Protein AF-A0A170WTJ3-F1 (afdb_monomer_lite)

Sequence (108 aa):
MDICYKGNLGLVELVSQYEYDLYIRPDTCNPRLRLWFNFTVDNTKPDQRVVFNIVNFGKKRNCFLEGMTPLVKSTSRPNWQRMPDENVFYHSSPYHAKQLYPERGVQL

Radius of gyration: 14.82 Å; chains: 1; bounding box: 31×28×43 Å

Structure (mmCIF, N/CA/C/O backbone):
data_AF-A0A170WTJ3-F1
#
_entry.id   AF-A0A170WTJ3-F1
#
loop_
_atom_site.group_PDB
_atom_site.id
_atom_site.type_symbol
_atom_site.label_atom_id
_atom_site.label_alt_id
_atom_site.label_comp_id
_atom_site.label_asym_id
_atom_site.label_entity_id
_atom_site.label_seq_id
_atom_site.pdbx_PDB_ins_code
_atom_site.Cartn_x
_atom_site.Cartn_y
_atom_site.Cartn_z
_atom_site.occupancy
_atom_site.B_iso_or_equiv
_atom_site.auth_seq_id
_atom_site.auth_comp_id
_atom_site.auth_asym_id
_atom_site.auth_atom_id
_atom_site.pdbx_PDB_model_num
ATOM 1 N N . MET A 1 1 ? -15.814 2.923 3.654 1.00 72.31 1 MET A N 1
ATOM 2 C CA . MET A 1 1 ? -14.351 2.904 3.540 1.00 72.31 1 MET A CA 1
ATOM 3 C C . MET A 1 1 ? -14.044 3.413 2.172 1.00 72.31 1 MET A C 1
ATOM 5 O O . MET A 1 1 ? -14.415 2.754 1.208 1.00 72.31 1 MET A O 1
ATOM 9 N N . ASP A 1 2 ? -13.428 4.580 2.117 1.00 80.75 2 ASP A N 1
ATOM 10 C CA . ASP A 1 2 ? -13.191 5.259 0.861 1.00 80.75 2 ASP A CA 1
ATOM 11 C C . ASP A 1 2 ? -11.675 5.441 0.701 1.00 80.75 2 ASP A C 1
ATOM 13 O O . ASP A 1 2 ? -10.930 5.686 1.658 1.00 80.75 2 ASP A O 1
ATOM 17 N N . ILE A 1 3 ? -11.186 5.182 -0.512 1.00 76.88 3 ILE A N 1
ATOM 18 C CA . ILE A 1 3 ? -9.763 5.263 -0.845 1.00 76.88 3 ILE A CA 1
ATOM 19 C C . ILE A 1 3 ? -9.560 6.556 -1.620 1.00 76.88 3 ILE A C 1
ATOM 21 O O . ILE A 1 3 ? -10.139 6.769 -2.6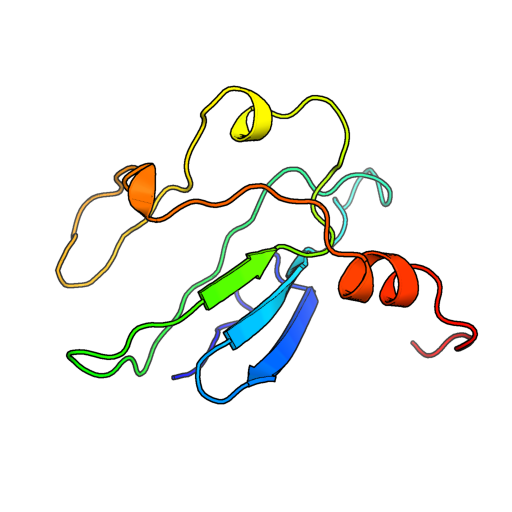84 1.00 76.88 3 ILE A O 1
ATOM 25 N N . CYS A 1 4 ? -8.727 7.438 -1.080 1.00 75.25 4 CYS A N 1
ATOM 26 C CA . CYS A 1 4 ? -8.473 8.728 -1.690 1.00 75.25 4 CYS A CA 1
ATOM 27 C C . CYS A 1 4 ? -7.393 8.601 -2.773 1.00 75.25 4 CYS A C 1
ATOM 29 O O . CYS A 1 4 ? -6.260 8.211 -2.489 1.00 75.25 4 CYS A O 1
ATOM 31 N N . TYR A 1 5 ? -7.700 9.033 -3.999 1.00 70.56 5 TYR A N 1
ATOM 32 C CA . TYR A 1 5 ? -6.738 9.105 -5.112 1.00 70.56 5 TYR A CA 1
ATOM 33 C C . TYR A 1 5 ? -5.674 10.212 -4.946 1.00 70.56 5 TYR A C 1
ATOM 35 O O . TYR A 1 5 ? -4.829 10.408 -5.821 1.00 70.56 5 TYR A O 1
ATOM 43 N N . LYS A 1 6 ? -5.692 10.963 -3.835 1.00 67.69 6 LYS A N 1
ATOM 44 C CA . LYS A 1 6 ? -4.668 11.966 -3.515 1.00 67.69 6 LYS A CA 1
ATOM 45 C C . LYS A 1 6 ? -3.378 11.244 -3.113 1.00 67.69 6 LYS A C 1
ATOM 47 O O . LYS A 1 6 ? -3.264 10.724 -2.009 1.00 67.69 6 LYS A O 1
ATOM 52 N N . GLY A 1 7 ? -2.434 11.188 -4.048 1.00 84.06 7 GLY A N 1
ATOM 53 C CA . GLY A 1 7 ? -1.192 10.427 -3.944 1.00 84.06 7 GLY A CA 1
ATOM 54 C C . GLY A 1 7 ? -0.754 9.958 -5.329 1.00 84.06 7 GLY A C 1
ATOM 55 O O . GLY A 1 7 ? -0.802 10.720 -6.301 1.00 84.06 7 GLY A O 1
ATOM 56 N N . ASN A 1 8 ? -0.347 8.697 -5.452 1.00 93.00 8 ASN A N 1
ATOM 57 C CA . ASN A 1 8 ? 0.076 8.123 -6.734 1.00 93.00 8 ASN A CA 1
ATOM 58 C C . ASN A 1 8 ? -0.705 6.879 -7.176 1.00 93.00 8 ASN A C 1
ATOM 60 O O . ASN A 1 8 ? -0.237 6.149 -8.049 1.00 93.00 8 ASN A O 1
ATOM 64 N N . LEU A 1 9 ? -1.910 6.671 -6.645 1.00 93.12 9 LEU A N 1
ATOM 65 C CA . LEU A 1 9 ? -2.843 5.691 -7.198 1.00 93.12 9 LEU A CA 1
ATOM 66 C C . LEU A 1 9 ? -3.367 6.151 -8.563 1.00 93.12 9 LEU A C 1
ATOM 68 O O . LEU A 1 9 ? -3.616 7.337 -8.776 1.00 93.12 9 LEU A O 1
ATOM 72 N N . GLY A 1 10 ? -3.488 5.208 -9.491 1.00 91.56 10 GLY A N 1
ATOM 73 C CA . GLY A 1 10 ? -4.064 5.398 -10.823 1.00 91.56 10 GLY A CA 1
ATOM 74 C C . GLY A 1 10 ? -5.430 4.735 -10.969 1.00 91.56 10 GLY A C 1
ATOM 75 O O . GLY A 1 10 ? -6.318 5.320 -11.574 1.00 91.56 10 GLY A O 1
ATOM 76 N N . LEU A 1 11 ? -5.607 3.550 -10.380 1.00 91.50 11 LEU A N 1
ATOM 77 C CA . LEU A 1 11 ? -6.871 2.814 -10.350 1.00 91.50 11 LEU A CA 1
ATOM 78 C C . LEU A 1 11 ? -6.984 2.039 -9.032 1.00 91.50 11 LEU A C 1
ATOM 80 O O . LEU A 1 11 ? -5.975 1.640 -8.446 1.00 91.50 11 LEU A O 1
ATOM 84 N N . VAL A 1 12 ? -8.220 1.858 -8.579 1.00 94.50 12 VAL A N 1
ATOM 85 C CA . VAL A 1 12 ? -8.588 1.064 -7.409 1.00 94.50 12 VAL A CA 1
ATOM 86 C C . VAL A 1 12 ? -9.777 0.200 -7.804 1.00 94.50 12 VAL A C 1
ATOM 88 O O . VAL A 1 12 ? -10.790 0.745 -8.239 1.00 94.50 12 VAL A O 1
ATOM 91 N N . GLU A 1 13 ? -9.661 -1.114 -7.648 1.00 94.31 13 GLU A N 1
ATOM 92 C CA . GLU A 1 13 ? -10.740 -2.066 -7.919 1.00 94.31 13 GLU A CA 1
ATOM 93 C C . GLU A 1 13 ? -11.113 -2.815 -6.638 1.00 94.31 13 GLU A C 1
ATOM 95 O O . GLU A 1 13 ? -10.244 -3.268 -5.896 1.00 94.31 13 GLU A O 1
ATOM 100 N N . LEU A 1 14 ? -12.413 -2.939 -6.364 1.00 94.44 14 LEU A N 1
ATOM 101 C CA . LEU A 1 14 ? -12.927 -3.773 -5.278 1.00 94.44 14 LEU A CA 1
ATOM 102 C C . LEU A 1 14 ? -13.044 -5.214 -5.788 1.00 94.44 14 LEU A C 1
ATOM 104 O O . LEU A 1 14 ? -13.888 -5.498 -6.636 1.00 94.44 14 LEU A O 1
ATOM 108 N N . VAL A 1 15 ? -12.212 -6.113 -5.268 1.00 93.75 15 VAL A N 1
ATOM 109 C CA . VAL A 1 15 ? -12.159 -7.527 -5.679 1.00 93.75 15 VAL A CA 1
ATOM 110 C C . VAL A 1 15 ? -13.149 -8.370 -4.878 1.00 93.75 15 VAL A C 1
ATOM 112 O O . VAL A 1 15 ? -13.819 -9.252 -5.410 1.00 93.75 15 VAL A O 1
ATOM 115 N N . SER A 1 16 ? -13.255 -8.084 -3.583 1.00 93.69 16 SER A N 1
ATOM 116 C CA . SER A 1 16 ? -14.167 -8.735 -2.641 1.00 93.69 16 SER A CA 1
ATOM 117 C C . SER A 1 16 ? -14.553 -7.743 -1.546 1.00 93.69 16 SER A C 1
ATOM 119 O O . SER A 1 16 ? -14.032 -6.634 -1.510 1.00 93.69 16 SER A O 1
ATOM 121 N N . GLN A 1 17 ? -15.445 -8.128 -0.629 1.00 91.81 17 GLN A N 1
ATOM 122 C CA . GLN A 1 17 ? -16.042 -7.245 0.383 1.00 91.81 17 GLN A CA 1
ATOM 123 C C . GLN A 1 17 ? -15.022 -6.346 1.113 1.00 91.81 17 GLN A C 1
ATOM 125 O O . GLN A 1 17 ? -15.342 -5.199 1.423 1.00 91.81 17 GLN A O 1
ATOM 130 N N . TYR A 1 18 ? -13.800 -6.839 1.351 1.00 94.88 18 TYR A N 1
ATOM 131 C CA . TYR A 1 18 ? -12.713 -6.110 2.014 1.00 94.88 18 TYR A CA 1
ATOM 132 C C . TYR A 1 18 ? -11.350 -6.313 1.341 1.00 94.88 18 TYR A C 1
ATOM 134 O O . TYR A 1 18 ? -10.318 -6.272 2.007 1.00 94.88 18 TYR 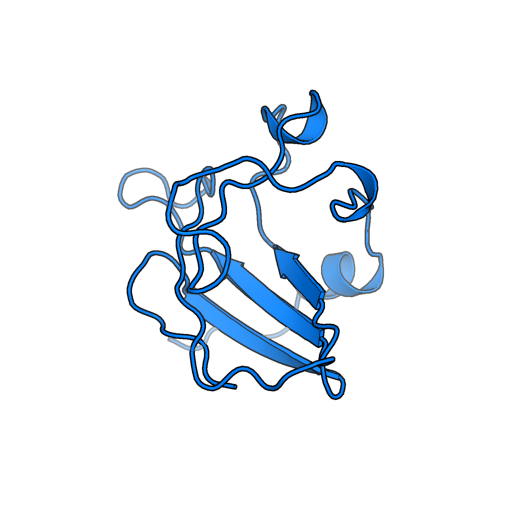A O 1
ATOM 142 N N . GLU A 1 19 ? -11.337 -6.555 0.034 1.00 96.12 19 GLU A N 1
ATOM 143 C CA . GLU A 1 19 ? -10.108 -6.762 -0.731 1.00 96.12 19 GLU A CA 1
ATOM 144 C C . GLU A 1 19 ? -10.078 -5.825 -1.930 1.00 96.12 19 GLU A C 1
ATOM 146 O O . GLU A 1 19 ? -11.045 -5.752 -2.691 1.00 96.12 19 GLU A O 1
ATOM 151 N N . TYR A 1 20 ? -8.969 -5.103 -2.072 1.00 96.31 20 TYR A N 1
ATOM 152 C CA . TYR A 1 20 ? -8.811 -4.057 -3.071 1.00 96.31 20 TYR A CA 1
ATOM 153 C C . TYR A 1 20 ? -7.525 -4.249 -3.860 1.00 96.31 20 TYR A C 1
ATOM 155 O O . TYR A 1 20 ? -6.444 -4.326 -3.272 1.00 96.31 20 TYR A O 1
ATOM 163 N N . ASP A 1 21 ? -7.635 -4.202 -5.181 1.00 96.38 21 ASP A N 1
ATOM 164 C CA . ASP A 1 21 ? -6.487 -4.106 -6.070 1.00 96.38 21 ASP A CA 1
ATOM 165 C C . ASP A 1 21 ? -6.153 -2.636 -6.312 1.00 96.38 21 ASP A C 1
ATOM 167 O O . ASP A 1 21 ? -6.983 -1.837 -6.751 1.00 96.38 21 ASP A O 1
ATOM 171 N N . LEU A 1 22 ? -4.913 -2.266 -5.999 1.00 95.69 22 LEU A N 1
ATOM 172 C CA . LEU A 1 22 ? -4.390 -0.914 -6.132 1.00 95.69 22 LEU A CA 1
ATOM 173 C C . LEU A 1 22 ? -3.362 -0.865 -7.262 1.00 95.69 22 LEU A C 1
ATOM 175 O O . LEU A 1 22 ? -2.313 -1.518 -7.217 1.00 95.69 22 LEU A O 1
ATOM 179 N N . TYR A 1 23 ? -3.634 -0.022 -8.252 1.00 93.75 23 TYR A N 1
ATOM 180 C CA . TYR A 1 23 ? -2.752 0.209 -9.387 1.00 93.75 23 TYR A CA 1
ATOM 181 C C . TYR A 1 23 ? -2.028 1.539 -9.216 1.00 93.75 23 TYR A C 1
ATOM 183 O O . TYR A 1 23 ? -2.641 2.603 -9.137 1.00 93.75 23 TYR A O 1
ATOM 191 N N . ILE A 1 24 ? -0.702 1.487 -9.207 1.00 93.75 24 ILE A N 1
ATOM 192 C CA . ILE A 1 24 ? 0.177 2.644 -9.061 1.00 93.75 24 ILE A CA 1
ATOM 193 C C . ILE A 1 24 ? 0.378 3.329 -10.414 1.00 93.75 24 ILE A C 1
ATOM 195 O O . ILE A 1 24 ? 0.604 2.664 -11.437 1.00 93.75 24 ILE A O 1
ATOM 199 N N . ARG A 1 25 ? 0.312 4.666 -10.422 1.00 92.31 25 ARG A N 1
ATOM 200 C CA . ARG A 1 25 ? 0.650 5.478 -11.596 1.00 92.31 25 ARG A CA 1
ATOM 201 C C . ARG A 1 25 ? 2.130 5.305 -11.950 1.00 92.31 25 ARG A C 1
ATOM 203 O O . ARG A 1 25 ? 2.960 5.189 -11.051 1.00 92.31 25 ARG A O 1
ATOM 210 N N . PRO A 1 26 ? 2.479 5.288 -13.244 1.00 90.69 26 PRO A N 1
ATOM 211 C CA . PRO A 1 26 ? 3.878 5.326 -13.645 1.00 90.69 26 PRO A CA 1
ATOM 212 C C . PRO A 1 26 ? 4.581 6.600 -13.155 1.00 90.69 26 PRO A C 1
ATOM 214 O O . PRO A 1 26 ? 3.945 7.645 -13.012 1.00 90.69 26 PRO A O 1
ATOM 217 N N . ASP A 1 27 ? 5.900 6.531 -12.980 1.00 88.00 27 ASP A N 1
ATOM 218 C CA . ASP A 1 27 ? 6.718 7.722 -12.751 1.00 88.00 27 ASP A CA 1
ATOM 219 C C . ASP A 1 27 ? 6.660 8.672 -13.958 1.00 88.00 27 ASP A C 1
ATOM 221 O O . ASP A 1 27 ? 6.781 8.245 -15.110 1.00 88.00 27 ASP A O 1
ATOM 225 N N . THR A 1 28 ? 6.561 9.980 -13.688 1.00 87.19 28 THR A N 1
ATOM 226 C CA . THR A 1 28 ? 6.457 11.038 -14.711 1.00 87.19 28 THR A CA 1
ATOM 227 C C . THR A 1 28 ? 7.589 10.979 -15.736 1.00 87.19 28 THR A C 1
ATOM 229 O O . THR A 1 28 ? 7.364 11.159 -16.928 1.00 87.19 28 THR A O 1
ATOM 232 N N . CYS A 1 29 ? 8.811 10.698 -15.276 1.00 87.81 29 CYS A N 1
ATOM 233 C CA . CYS A 1 29 ? 10.003 10.681 -16.123 1.00 87.81 29 CYS A CA 1
ATOM 234 C C . CYS A 1 29 ? 10.349 9.282 -16.659 1.00 87.81 29 CYS A C 1
ATOM 236 O O . CYS A 1 29 ? 11.299 9.143 -17.429 1.00 87.81 29 CYS A O 1
ATOM 238 N N . ASN A 1 30 ? 9.631 8.229 -16.248 1.00 85.19 30 ASN A N 1
ATOM 239 C CA . ASN A 1 30 ? 9.861 6.877 -16.751 1.00 85.19 30 ASN A CA 1
ATOM 240 C C . ASN A 1 30 ? 8.592 6.011 -16.647 1.00 85.19 30 ASN A C 1
ATOM 242 O O . ASN A 1 30 ? 8.349 5.399 -15.603 1.00 85.19 30 ASN A O 1
ATOM 246 N N . PRO A 1 31 ? 7.829 5.839 -17.744 1.00 86.44 31 PRO A N 1
ATOM 247 C CA . PRO A 1 31 ? 6.540 5.145 -17.712 1.00 86.44 31 PRO A CA 1
ATOM 248 C C . PRO A 1 31 ? 6.623 3.651 -17.346 1.00 86.44 31 PRO A C 1
ATOM 250 O O . PRO A 1 31 ? 5.613 3.004 -17.045 1.00 86.44 31 PRO A O 1
ATOM 253 N N . ARG A 1 32 ? 7.835 3.083 -17.349 1.00 85.50 32 ARG A N 1
ATOM 254 C CA . ARG A 1 32 ? 8.098 1.691 -16.966 1.00 85.50 32 ARG A CA 1
ATOM 255 C C . ARG A 1 32 ? 8.321 1.510 -15.464 1.00 85.50 32 ARG A C 1
ATOM 257 O O . ARG A 1 32 ? 8.321 0.371 -15.004 1.00 85.50 32 ARG A O 1
ATOM 264 N N . LEU A 1 33 ? 8.525 2.585 -14.702 1.00 87.19 33 LEU A N 1
ATOM 265 C CA . LEU A 1 33 ? 8.843 2.520 -13.276 1.00 87.19 33 LEU A CA 1
ATOM 266 C C . LEU A 1 33 ? 7.627 2.848 -12.408 1.00 87.19 33 LEU A C 1
ATOM 268 O O . LEU A 1 33 ? 6.865 3.765 -12.702 1.00 87.19 33 LEU A O 1
ATOM 272 N N . ARG A 1 34 ? 7.456 2.037 -11.358 1.00 91.56 34 ARG A N 1
ATOM 273 C CA . ARG A 1 34 ? 6.458 2.143 -10.282 1.00 91.56 34 ARG A CA 1
ATOM 274 C C . ARG A 1 34 ? 7.156 1.705 -8.997 1.00 91.56 34 ARG A C 1
ATOM 276 O O . ARG A 1 34 ? 7.172 0.516 -8.683 1.00 91.56 34 ARG A O 1
ATOM 283 N N . LEU A 1 35 ? 7.863 2.636 -8.358 1.00 88.81 35 LEU A N 1
ATOM 284 C CA . LEU A 1 35 ? 8.828 2.337 -7.285 1.00 88.81 35 LEU A CA 1
ATOM 285 C C . LEU A 1 35 ? 8.390 2.805 -5.898 1.00 88.81 35 LEU A C 1
ATOM 287 O O . LEU A 1 35 ? 9.006 2.437 -4.903 1.00 88.81 35 LEU A O 1
ATOM 291 N N . TRP A 1 36 ? 7.344 3.617 -5.823 1.00 90.00 36 TRP A N 1
ATOM 292 C CA . TRP A 1 36 ? 6.809 4.135 -4.574 1.00 90.00 36 TRP A CA 1
ATOM 293 C C . TRP A 1 36 ? 5.290 4.074 -4.617 1.00 90.00 36 TRP A C 1
ATOM 295 O O . TRP A 1 36 ? 4.698 4.011 -5.693 1.00 90.00 36 TRP A O 1
ATOM 305 N N . PHE A 1 37 ? 4.650 4.083 -3.455 1.00 94.00 37 PHE A N 1
ATOM 306 C CA . PHE A 1 37 ? 3.211 4.269 -3.348 1.00 94.00 37 PHE A CA 1
ATOM 307 C C . PHE A 1 37 ? 2.878 5.158 -2.154 1.00 94.00 37 PHE A C 1
ATOM 309 O O . PHE A 1 37 ? 3.573 5.150 -1.137 1.00 94.00 37 PHE A O 1
ATOM 316 N N . ASN A 1 38 ? 1.818 5.943 -2.288 1.00 94.94 38 ASN A N 1
ATOM 317 C CA . ASN A 1 38 ? 1.239 6.745 -1.230 1.00 94.94 38 ASN A CA 1
ATOM 318 C C . ASN A 1 38 ? -0.256 6.908 -1.500 1.00 94.94 38 ASN A C 1
ATOM 320 O O . ASN A 1 38 ? -0.659 7.294 -2.601 1.00 94.94 38 ASN A O 1
ATOM 324 N N . PHE A 1 39 ? -1.057 6.604 -0.486 1.00 95.62 39 PHE A N 1
ATOM 325 C CA . PHE A 1 39 ? -2.501 6.760 -0.510 1.00 95.62 39 PHE A CA 1
ATOM 326 C C . PHE A 1 39 ? -3.030 6.943 0.906 1.00 95.62 39 PHE A C 1
ATOM 328 O O . PHE A 1 39 ? -2.361 6.608 1.885 1.00 95.62 39 PHE A O 1
ATOM 335 N N . THR A 1 40 ? -4.238 7.487 1.002 1.00 94.50 40 THR A N 1
ATOM 336 C CA . THR A 1 40 ? -4.963 7.631 2.264 1.00 94.50 40 THR A CA 1
ATOM 337 C C . THR A 1 40 ? -6.270 6.866 2.177 1.00 94.50 40 THR A C 1
ATOM 339 O O . THR A 1 40 ? -6.897 6.794 1.120 1.00 94.50 40 THR A O 1
ATOM 342 N N . VAL A 1 41 ? -6.661 6.307 3.310 1.00 93.56 41 VAL A N 1
ATOM 343 C CA . VAL A 1 41 ? -7.901 5.572 3.495 1.00 93.56 41 VAL A CA 1
ATOM 344 C C . VAL A 1 41 ? -8.681 6.273 4.593 1.00 93.56 41 VAL A C 1
ATOM 346 O O . VAL A 1 41 ? -8.116 6.580 5.645 1.00 93.56 41 VAL A O 1
ATOM 349 N N . ASP A 1 42 ? -9.964 6.500 4.367 1.00 92.00 42 ASP A N 1
ATOM 350 C CA . ASP A 1 42 ? -10.874 7.049 5.362 1.00 92.00 42 ASP A CA 1
ATOM 351 C C . ASP A 1 42 ? -12.109 6.147 5.539 1.00 92.00 42 ASP A C 1
ATOM 353 O O . ASP A 1 42 ? -12.221 5.062 4.951 1.00 92.00 42 ASP A O 1
ATOM 357 N N . ASN A 1 43 ? -13.012 6.561 6.437 1.00 90.00 43 ASN A N 1
ATOM 358 C CA . ASN A 1 43 ? -14.279 5.867 6.676 1.00 90.00 43 ASN A CA 1
ATOM 359 C C . ASN A 1 43 ? -14.084 4.364 6.998 1.00 90.00 43 ASN A C 1
ATOM 361 O O . ASN A 1 43 ? -14.797 3.483 6.498 1.00 90.00 43 ASN A O 1
ATOM 365 N N . THR A 1 44 ? -13.042 4.077 7.787 1.00 89.50 44 THR A N 1
ATOM 366 C CA . THR A 1 44 ? -12.723 2.735 8.295 1.00 89.50 44 THR A CA 1
ATOM 367 C C . THR A 1 44 ? -13.610 2.402 9.489 1.00 89.50 44 THR A C 1
ATOM 369 O O . THR A 1 44 ? -13.972 3.290 10.264 1.00 89.50 44 THR A O 1
ATOM 372 N N . LYS A 1 45 ? -13.977 1.126 9.638 1.00 89.94 45 LYS A N 1
ATOM 373 C CA . LYS A 1 45 ? -14.764 0.645 10.779 1.00 89.94 45 LYS A CA 1
ATOM 374 C C . LYS A 1 45 ? -13.874 -0.116 11.770 1.00 89.94 45 LYS A C 1
ATOM 376 O O . LYS A 1 45 ? -12.905 -0.746 11.338 1.00 89.94 45 LYS A O 1
ATOM 381 N N . PRO A 1 46 ? -14.197 -0.089 13.077 1.00 87.62 46 PRO A N 1
ATOM 382 C CA . PRO A 1 46 ? -13.573 -0.980 14.050 1.00 87.62 46 PRO A CA 1
ATOM 383 C C . PRO A 1 46 ? -13.684 -2.446 13.617 1.00 87.62 46 PRO A C 1
ATOM 385 O O . PRO A 1 46 ? -14.657 -2.825 12.965 1.00 87.62 46 PRO A O 1
ATOM 388 N N . ASP A 1 47 ? -12.670 -3.243 13.957 1.00 88.06 47 ASP A N 1
ATOM 389 C CA . ASP A 1 47 ? -12.612 -4.695 13.721 1.00 88.06 47 ASP A CA 1
ATOM 390 C C . ASP A 1 47 ? -12.764 -5.138 12.252 1.00 88.06 47 ASP A C 1
ATOM 392 O O . ASP A 1 47 ? -13.010 -6.305 11.948 1.00 88.06 47 ASP A O 1
ATOM 396 N N . GLN A 1 48 ? -12.563 -4.214 11.309 1.00 91.25 48 GLN A N 1
ATOM 397 C CA . GLN A 1 48 ? -12.605 -4.490 9.879 1.00 91.25 48 GLN A CA 1
ATOM 398 C C . GLN A 1 48 ? -11.208 -4.853 9.359 1.00 91.25 48 GLN A C 1
ATOM 400 O O . GLN A 1 48 ? -10.338 -3.992 9.215 1.00 91.25 48 GLN A O 1
ATOM 405 N N . ARG A 1 49 ? -10.990 -6.130 9.023 1.00 93.44 49 ARG A N 1
ATOM 406 C CA . ARG A 1 49 ? -9.769 -6.568 8.331 1.00 93.44 49 ARG A CA 1
ATOM 407 C C . ARG A 1 49 ? -9.896 -6.297 6.835 1.00 93.44 49 ARG A C 1
ATOM 409 O O . ARG A 1 49 ? -10.827 -6.784 6.203 1.00 93.44 49 ARG A O 1
ATOM 416 N N . VAL A 1 50 ? -8.947 -5.544 6.284 1.00 95.69 50 VAL A N 1
ATOM 417 C CA . VAL A 1 50 ? -8.918 -5.155 4.868 1.00 95.69 50 VAL A CA 1
ATOM 418 C C . VAL A 1 50 ? -7.591 -5.569 4.248 1.00 95.69 50 VAL A C 1
ATOM 420 O O . VAL A 1 50 ? -6.545 -5.440 4.886 1.00 95.69 50 VAL A O 1
ATOM 423 N N . VAL A 1 51 ? -7.643 -6.057 3.012 1.00 96.50 51 VAL A N 1
ATOM 424 C CA . VAL A 1 51 ? -6.480 -6.434 2.207 1.00 96.50 51 VAL A CA 1
ATOM 425 C C . VAL A 1 51 ? -6.323 -5.439 1.060 1.00 96.50 51 VAL A C 1
ATOM 427 O O . VAL A 1 51 ? -7.282 -5.139 0.350 1.00 96.50 51 VAL A O 1
ATOM 430 N N . PHE A 1 52 ? -5.104 -4.932 0.883 1.00 96.88 52 PHE A N 1
ATOM 431 C CA . PHE A 1 52 ? -4.735 -4.077 -0.241 1.00 96.88 52 PHE A CA 1
ATOM 432 C C . PHE A 1 52 ? -3.634 -4.754 -1.048 1.00 96.88 52 PHE A C 1
ATOM 434 O O . PHE A 1 52 ? -2.512 -4.914 -0.565 1.00 96.88 52 PHE A O 1
ATOM 441 N N . ASN A 1 53 ? -3.940 -5.107 -2.288 1.00 95.94 53 ASN A N 1
ATOM 442 C CA . ASN A 1 53 ? -3.003 -5.723 -3.210 1.00 95.94 53 ASN A CA 1
ATOM 443 C C . ASN A 1 53 ? -2.358 -4.632 -4.070 1.00 95.94 53 ASN A C 1
ATOM 445 O O . ASN A 1 53 ? -3.032 -3.978 -4.861 1.00 95.94 53 ASN A O 1
ATOM 449 N N . ILE A 1 54 ? -1.042 -4.430 -3.967 1.00 94.38 54 ILE A N 1
ATOM 450 C CA . ILE A 1 54 ? -0.324 -3.560 -4.913 1.00 94.38 54 ILE A CA 1
ATOM 451 C C . ILE A 1 54 ? 0.056 -4.388 -6.147 1.00 94.38 54 ILE A C 1
ATOM 453 O O . ILE A 1 54 ? 1.089 -5.058 -6.171 1.00 94.38 54 ILE A O 1
ATOM 457 N N . VAL A 1 55 ? -0.785 -4.364 -7.182 1.00 93.62 55 VAL A N 1
ATOM 458 C CA . VAL A 1 55 ? -0.749 -5.375 -8.261 1.00 93.62 55 VAL A CA 1
ATOM 459 C C . VAL A 1 55 ? 0.273 -5.102 -9.369 1.00 93.62 55 VAL A C 1
ATOM 461 O O . VAL A 1 55 ? 0.760 -6.030 -10.016 1.00 93.62 55 VAL A O 1
ATOM 464 N N . ASN A 1 56 ? 0.625 -3.835 -9.600 1.00 91.12 56 ASN A N 1
ATOM 465 C CA . ASN A 1 56 ? 1.496 -3.414 -10.704 1.00 91.12 56 ASN A CA 1
ATOM 466 C C . ASN A 1 56 ? 2.822 -2.788 -10.231 1.00 91.12 56 ASN A C 1
ATOM 468 O O . ASN A 1 56 ? 3.442 -2.012 -10.962 1.00 91.12 56 ASN A O 1
ATOM 472 N N . PHE A 1 57 ? 3.266 -3.115 -9.015 1.00 90.25 57 PHE A N 1
ATOM 473 C CA . PHE A 1 57 ? 4.527 -2.609 -8.476 1.00 90.25 57 PHE A CA 1
ATOM 474 C C . PHE A 1 57 ? 5.742 -3.113 -9.272 1.00 90.25 57 PHE A C 1
ATOM 476 O O . PHE A 1 57 ? 5.720 -4.190 -9.875 1.00 90.25 57 PHE A O 1
ATOM 483 N N . GLY A 1 58 ? 6.828 -2.336 -9.287 1.00 85.25 58 GLY A N 1
ATOM 484 C CA . GLY A 1 58 ? 8.039 -2.678 -10.032 1.00 85.25 58 GLY A CA 1
ATOM 485 C C . GLY A 1 58 ? 8.644 -4.022 -9.601 1.00 85.25 58 GLY A C 1
ATOM 486 O O . GLY A 1 58 ? 9.149 -4.151 -8.491 1.00 85.25 58 GLY A O 1
ATOM 487 N N . LYS A 1 59 ? 8.654 -5.008 -10.512 1.00 70.69 59 LYS A N 1
ATOM 488 C CA . LYS A 1 59 ? 9.131 -6.390 -10.268 1.00 70.69 59 LYS A CA 1
ATOM 489 C C . LYS A 1 59 ? 10.660 -6.572 -10.245 1.00 70.69 59 LYS A C 1
ATOM 491 O O . LYS A 1 59 ? 11.134 -7.680 -10.014 1.00 70.69 59 LYS A O 1
ATOM 496 N N . LYS A 1 60 ? 11.450 -5.529 -10.533 1.00 70.38 60 LYS A N 1
ATOM 497 C CA . LYS A 1 60 ? 12.922 -5.588 -10.394 1.00 70.38 60 LYS A CA 1
ATOM 498 C C . LYS A 1 60 ? 13.297 -5.669 -8.908 1.00 70.38 60 LYS A C 1
ATOM 500 O O . LYS A 1 60 ? 12.458 -5.327 -8.080 1.00 70.38 60 LYS A O 1
ATOM 505 N N . ARG A 1 61 ? 14.538 -6.079 -8.583 1.00 74.31 61 ARG A N 1
ATOM 506 C CA . ARG A 1 61 ? 15.079 -6.027 -7.206 1.00 74.31 61 ARG A CA 1
ATOM 507 C C . ARG A 1 61 ? 14.671 -4.702 -6.558 1.00 74.31 61 ARG A C 1
ATOM 509 O O . ARG A 1 61 ? 15.080 -3.639 -7.021 1.00 74.31 61 ARG A O 1
ATOM 516 N N . ASN A 1 62 ? 13.804 -4.796 -5.561 1.00 81.88 62 ASN A N 1
ATOM 517 C CA . ASN A 1 62 ? 13.249 -3.677 -4.824 1.00 81.88 62 ASN A CA 1
ATOM 518 C C . ASN A 1 62 ? 13.405 -3.987 -3.332 1.00 81.88 62 ASN A C 1
ATOM 520 O O . ASN A 1 62 ? 13.523 -5.150 -2.947 1.00 81.88 62 ASN A O 1
ATOM 524 N N . CYS A 1 63 ? 13.397 -2.956 -2.494 1.00 86.25 63 CYS A N 1
ATOM 525 C CA . CYS A 1 63 ? 13.649 -3.123 -1.065 1.00 86.25 63 CYS A CA 1
ATOM 526 C C . CYS A 1 63 ? 12.591 -3.997 -0.371 1.00 86.25 63 CYS A C 1
ATOM 528 O O . CYS A 1 63 ? 12.877 -4.608 0.651 1.00 86.25 63 CYS A O 1
ATOM 530 N N . PHE A 1 64 ? 11.379 -4.088 -0.924 1.00 85.75 64 PHE A N 1
ATOM 531 C CA . PHE A 1 64 ? 10.300 -4.912 -0.377 1.00 85.75 64 PHE A CA 1
ATOM 532 C C . PHE A 1 64 ? 10.602 -6.416 -0.498 1.00 85.75 64 PHE A C 1
ATOM 534 O O . PHE A 1 64 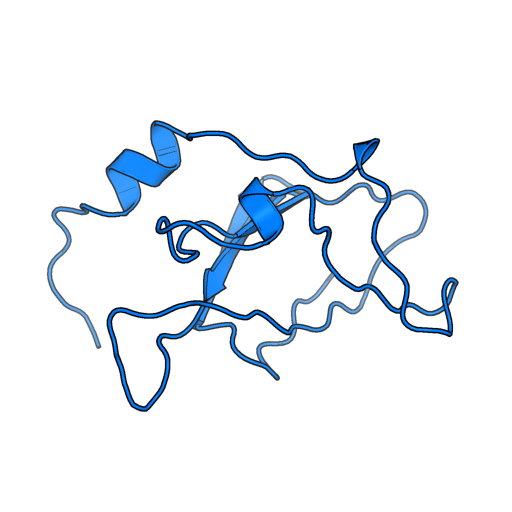? 10.320 -7.168 0.429 1.00 85.75 64 PHE A O 1
ATOM 541 N N . LEU A 1 65 ? 11.281 -6.843 -1.571 1.00 82.81 65 LEU A N 1
ATOM 542 C CA . LEU A 1 65 ? 11.820 -8.206 -1.698 1.00 82.81 65 LEU A CA 1
ATOM 543 C C . LEU A 1 65 ? 12.975 -8.493 -0.724 1.00 82.81 65 LEU A C 1
ATOM 545 O O . LEU A 1 65 ? 13.290 -9.652 -0.476 1.00 82.81 65 LEU A O 1
ATOM 549 N N . GLU A 1 66 ? 13.600 -7.451 -0.178 1.00 86.44 66 GLU A N 1
ATOM 550 C CA . GLU A 1 66 ? 14.698 -7.533 0.794 1.00 86.44 66 GLU A CA 1
ATOM 551 C C . GLU A 1 66 ? 14.209 -7.316 2.242 1.00 86.44 66 GLU A C 1
ATOM 553 O O . GLU A 1 66 ? 14.999 -7.014 3.132 1.00 86.44 66 GLU A O 1
ATOM 558 N N . GLY A 1 67 ? 12.902 -7.467 2.494 1.00 86.19 67 GLY A N 1
ATOM 559 C CA . GLY A 1 67 ? 12.318 -7.392 3.839 1.00 86.19 67 GLY A CA 1
ATOM 560 C C . GLY A 1 67 ? 11.860 -5.996 4.268 1.00 86.19 67 GLY A C 1
ATOM 561 O O . GLY A 1 67 ? 11.496 -5.789 5.421 1.00 86.19 67 GLY A O 1
ATOM 562 N N . MET A 1 68 ? 11.842 -5.010 3.367 1.00 91.00 68 MET A N 1
ATOM 563 C CA . MET A 1 68 ? 11.212 -3.726 3.665 1.00 91.00 68 MET A CA 1
ATOM 564 C C . MET A 1 68 ? 9.692 -3.896 3.790 1.00 91.00 68 MET A C 1
ATOM 566 O O . MET A 1 68 ? 9.061 -4.534 2.950 1.00 91.00 68 MET A O 1
ATOM 570 N N . THR A 1 69 ? 9.086 -3.252 4.787 1.00 95.56 69 THR A N 1
ATOM 571 C CA . THR A 1 69 ? 7.624 -3.163 4.921 1.00 95.56 69 THR A CA 1
ATOM 572 C C . THR A 1 69 ? 7.103 -1.740 4.705 1.00 95.56 69 THR A C 1
ATOM 574 O O . THR A 1 69 ? 7.859 -0.770 4.878 1.00 95.56 69 THR A O 1
ATOM 577 N N . PRO A 1 70 ? 5.820 -1.580 4.322 1.00 95.69 70 PRO A N 1
ATOM 578 C CA . PRO A 1 70 ? 5.200 -0.272 4.137 1.00 95.69 70 PRO A CA 1
ATOM 579 C C . PRO A 1 70 ? 5.234 0.582 5.408 1.00 95.69 70 PRO A C 1
ATOM 581 O O . PRO A 1 70 ? 5.144 0.068 6.524 1.00 95.69 70 PRO A O 1
ATOM 584 N N . LEU A 1 71 ? 5.308 1.903 5.235 1.00 96.69 71 LEU A N 1
ATOM 585 C CA . LEU A 1 71 ? 5.093 2.859 6.320 1.00 96.69 71 LEU A CA 1
ATOM 586 C C . LEU A 1 71 ? 3.604 3.175 6.446 1.00 96.69 71 LEU A C 1
ATOM 588 O O . LEU A 1 71 ? 2.941 3.482 5.457 1.00 96.69 71 LEU A O 1
ATOM 592 N N . VAL A 1 72 ? 3.101 3.146 7.676 1.00 96.19 72 VAL A N 1
ATOM 593 C CA . VAL A 1 72 ? 1.706 3.430 8.006 1.00 96.19 72 VAL A CA 1
ATOM 594 C C . VAL A 1 72 ? 1.602 4.485 9.097 1.00 96.19 72 VAL A C 1
ATOM 596 O O . VAL A 1 72 ? 2.418 4.547 10.019 1.00 96.19 72 VAL A O 1
ATOM 599 N N . LYS A 1 73 ? 0.553 5.296 8.997 1.00 95.38 73 LYS A N 1
ATOM 600 C CA . LYS A 1 73 ? 0.110 6.254 10.008 1.00 95.38 73 LYS A CA 1
ATOM 601 C C . LYS A 1 73 ? -1.415 6.220 10.043 1.00 95.38 73 LYS A C 1
ATOM 603 O O . LYS A 1 73 ? -2.054 6.127 9.001 1.00 95.38 73 LYS A O 1
ATOM 608 N N . SER A 1 74 ? -1.997 6.262 11.234 1.00 92.88 74 SER A N 1
ATOM 609 C CA . SER A 1 74 ? -3.453 6.258 11.434 1.00 92.88 74 SER A CA 1
ATOM 610 C C . SER A 1 74 ? -3.818 6.996 12.723 1.00 92.88 74 SER A C 1
ATOM 612 O O . SER A 1 74 ? -2.938 7.460 13.446 1.00 92.88 74 SER A O 1
ATOM 614 N N . THR A 1 75 ? -5.107 7.085 13.0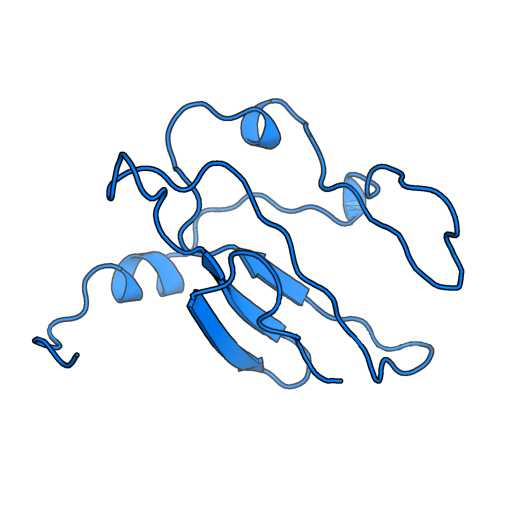43 1.00 91.62 75 THR A N 1
ATOM 615 C CA . THR A 1 75 ? -5.584 7.663 14.309 1.00 91.62 75 THR A CA 1
ATOM 616 C C . THR A 1 75 ? -5.061 6.915 15.537 1.00 91.62 75 THR A C 1
ATOM 618 O O . THR A 1 75 ? -4.696 7.553 16.518 1.00 91.62 75 THR A O 1
ATOM 621 N N . SER A 1 76 ? -4.941 5.584 15.479 1.00 90.69 76 SER A N 1
ATOM 622 C CA . SER A 1 76 ? -4.361 4.770 16.562 1.00 90.69 76 SER A CA 1
ATOM 623 C C . SER A 1 76 ? -2.830 4.668 16.500 1.00 90.69 76 SER A C 1
ATOM 625 O O . SER A 1 76 ? -2.193 4.183 17.432 1.00 90.69 76 SER A O 1
ATOM 627 N N . ARG A 1 77 ? -2.218 5.127 15.401 1.00 91.88 77 ARG A N 1
ATOM 628 C CA . ARG A 1 77 ? -0.771 5.102 15.139 1.00 91.88 77 ARG A CA 1
ATOM 629 C C . ARG A 1 77 ? -0.318 6.496 14.677 1.00 91.88 77 ARG A C 1
ATOM 631 O O . ARG A 1 77 ? -0.130 6.689 13.475 1.00 91.88 77 ARG A O 1
ATOM 638 N N . PRO A 1 78 ? -0.170 7.475 15.591 1.00 94.44 78 PRO A N 1
ATOM 639 C CA . 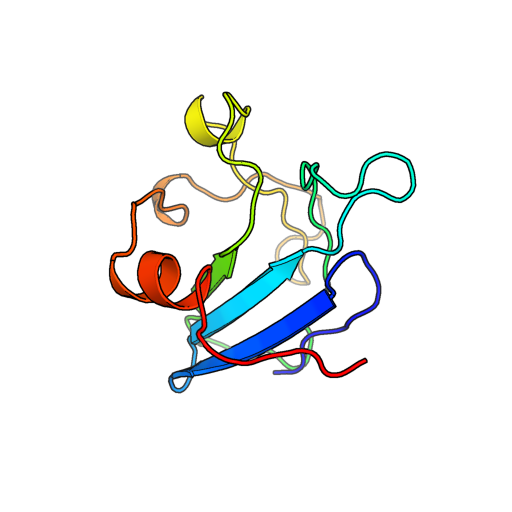PRO A 1 78 ? -0.016 8.892 15.231 1.00 94.44 78 PRO A CA 1
ATOM 640 C C . PRO A 1 78 ? 1.317 9.225 14.540 1.00 94.44 78 PRO A C 1
ATOM 642 O O . PRO A 1 78 ? 1.425 10.242 13.846 1.00 94.44 78 PRO A O 1
ATOM 645 N N . ASN A 1 79 ? 2.317 8.356 14.688 1.00 97.25 79 ASN A N 1
ATOM 646 C CA . ASN A 1 79 ? 3.620 8.466 14.042 1.00 97.25 79 ASN A CA 1
ATOM 647 C C . ASN A 1 79 ? 3.734 7.477 12.883 1.00 97.25 79 ASN A C 1
ATOM 649 O O . ASN A 1 79 ? 3.161 6.387 12.925 1.00 97.25 79 ASN A O 1
ATOM 653 N N . TRP A 1 80 ? 4.511 7.857 11.868 1.00 97.50 80 TRP A N 1
ATOM 654 C CA . TRP A 1 80 ? 4.899 6.939 10.804 1.00 97.5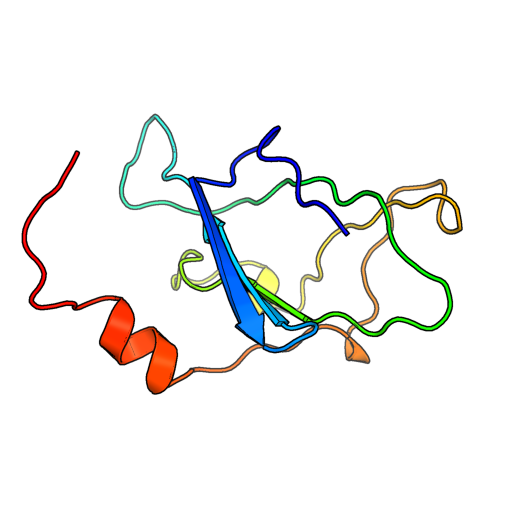0 80 TRP A CA 1
ATOM 655 C C . TRP A 1 80 ? 5.704 5.787 11.391 1.00 97.50 80 TRP A C 1
ATOM 657 O O . TRP A 1 80 ? 6.720 6.003 12.047 1.00 97.50 80 TRP A O 1
ATOM 667 N N . GLN A 1 81 ? 5.252 4.568 11.137 1.00 97.00 81 GLN A N 1
ATOM 668 C CA . GLN A 1 81 ? 5.942 3.359 11.564 1.00 97.00 81 GLN A CA 1
ATOM 669 C C . GLN A 1 81 ? 5.787 2.259 10.525 1.00 97.00 81 GLN A C 1
ATOM 671 O O . GLN A 1 81 ? 4.870 2.292 9.705 1.00 97.00 81 GLN A O 1
ATOM 676 N N . ARG A 1 82 ? 6.700 1.290 10.545 1.00 96.25 82 ARG A N 1
ATOM 677 C CA . ARG A 1 82 ? 6.649 0.140 9.645 1.00 96.25 82 ARG A CA 1
ATOM 678 C C . ARG A 1 82 ? 5.507 -0.799 10.021 1.00 96.25 82 ARG A C 1
ATOM 680 O O . ARG A 1 82 ? 5.211 -0.989 11.200 1.00 96.25 82 ARG A O 1
ATOM 687 N N . MET A 1 83 ? 4.860 -1.370 9.012 1.00 95.75 83 MET A N 1
ATOM 688 C CA . MET A 1 83 ? 3.889 -2.440 9.213 1.00 95.75 83 MET A CA 1
ATOM 689 C C . MET A 1 83 ? 4.611 -3.704 9.720 1.00 95.75 83 MET A C 1
ATOM 691 O O . MET A 1 83 ? 5.711 -3.979 9.237 1.00 95.75 83 MET A O 1
ATOM 695 N N . PRO A 1 84 ? 4.027 -4.462 10.669 1.00 95.00 84 PRO A N 1
ATOM 696 C CA . PRO A 1 84 ? 4.578 -5.751 11.085 1.00 95.00 84 PRO A CA 1
ATOM 697 C C . PRO A 1 84 ? 4.658 -6.737 9.916 1.00 95.00 84 PRO A C 1
ATOM 699 O O . PRO A 1 84 ? 3.715 -6.810 9.126 1.00 95.00 84 PRO A O 1
ATOM 702 N N . ASP A 1 85 ? 5.736 -7.518 9.846 1.00 93.12 85 ASP A N 1
ATOM 703 C CA . ASP A 1 85 ? 6.009 -8.451 8.741 1.00 93.12 85 ASP A CA 1
ATOM 704 C C . ASP A 1 85 ? 4.891 -9.488 8.546 1.00 93.12 85 ASP A C 1
ATOM 706 O O . ASP A 1 85 ? 4.536 -9.816 7.421 1.00 93.12 85 ASP A O 1
ATOM 710 N N . GLU A 1 86 ? 4.254 -9.932 9.633 1.00 94.62 86 GLU A N 1
ATOM 711 C CA . GLU A 1 86 ? 3.103 -10.852 9.625 1.00 94.62 86 GLU A CA 1
ATOM 712 C C . GLU A 1 86 ? 1.870 -10.330 8.860 1.00 94.62 86 GLU A C 1
ATOM 714 O O . GLU A 1 86 ? 0.976 -11.105 8.523 1.00 94.62 86 GLU A O 1
ATOM 719 N N . ASN A 1 87 ? 1.815 -9.023 8.584 1.00 95.00 87 ASN A N 1
ATOM 720 C CA . ASN A 1 87 ? 0.739 -8.377 7.833 1.00 95.00 87 ASN A CA 1
ATOM 721 C C . ASN A 1 87 ? 1.147 -8.016 6.397 1.00 95.00 87 ASN A C 1
ATOM 723 O O . ASN A 1 87 ? 0.372 -7.373 5.688 1.00 95.00 87 ASN A O 1
ATOM 727 N N . VAL A 1 88 ? 2.351 -8.399 5.966 1.00 94.88 88 VAL A N 1
ATOM 728 C CA . VAL A 1 88 ? 2.898 -8.069 4.650 1.00 94.88 88 VAL A CA 1
ATOM 729 C C . VAL A 1 88 ? 3.224 -9.355 3.904 1.00 94.88 88 VAL A C 1
ATOM 731 O O . VAL A 1 88 ? 4.053 -10.154 4.328 1.00 94.88 88 VAL A O 1
ATOM 734 N N . PHE A 1 89 ? 2.585 -9.543 2.752 1.00 91.88 89 PHE A N 1
ATOM 735 C CA . PHE A 1 89 ? 2.717 -10.759 1.956 1.00 91.88 89 PHE A CA 1
ATOM 736 C C . PHE A 1 89 ? 3.275 -10.435 0.575 1.00 91.88 89 PHE A C 1
ATOM 738 O O . PHE A 1 89 ? 2.804 -9.522 -0.102 1.00 91.88 89 PHE A O 1
ATOM 745 N N . TYR A 1 90 ? 4.249 -11.231 0.135 1.00 88.69 90 TYR A N 1
ATOM 746 C CA . TYR A 1 90 ? 4.799 -11.171 -1.215 1.00 88.69 90 TYR A CA 1
ATOM 747 C C . TYR A 1 90 ? 4.567 -12.503 -1.901 1.00 88.69 90 TYR A C 1
ATOM 749 O O . TYR A 1 90 ? 5.130 -13.523 -1.507 1.00 88.69 90 TYR A O 1
ATOM 757 N N . HIS A 1 91 ? 3.747 -12.504 -2.944 1.00 86.81 91 HIS A N 1
ATOM 758 C CA . HIS A 1 91 ? 3.519 -13.701 -3.734 1.00 86.81 91 HIS A CA 1
ATOM 759 C C . HIS A 1 91 ? 3.250 -13.355 -5.195 1.00 86.81 91 HIS A C 1
ATOM 761 O O . HIS A 1 91 ? 2.810 -12.258 -5.542 1.00 86.81 91 HIS A O 1
ATOM 767 N N . SER A 1 92 ? 3.512 -14.323 -6.069 1.00 85.69 92 SER A N 1
ATOM 768 C CA . SER A 1 92 ? 3.010 -14.269 -7.436 1.00 85.69 92 SER A CA 1
ATOM 769 C C . SER A 1 92 ? 1.530 -14.644 -7.430 1.00 85.69 92 SER A C 1
ATOM 771 O O . SER A 1 92 ? 1.130 -15.600 -6.763 1.00 85.69 92 SER A O 1
ATOM 773 N N . SER A 1 93 ? 0.712 -13.906 -8.175 1.00 88.19 93 SER A N 1
ATOM 774 C CA . SER A 1 93 ? -0.701 -14.228 -8.373 1.00 88.19 93 SER A CA 1
ATOM 775 C C . SER A 1 93 ? -0.941 -14.574 -9.842 1.00 88.19 93 SER A C 1
ATOM 777 O O . SER A 1 93 ? -0.813 -13.691 -10.696 1.00 88.19 93 SER A O 1
ATOM 779 N N . PRO A 1 94 ? -1.308 -15.829 -10.171 1.00 86.62 94 PRO A N 1
ATOM 780 C CA . PRO A 1 94 ? -1.692 -16.207 -11.531 1.00 86.62 94 PRO A CA 1
ATOM 781 C C . PRO A 1 94 ? -2.893 -15.413 -12.057 1.00 86.62 94 PRO A C 1
ATOM 783 O O . PRO A 1 94 ? -2.993 -15.186 -13.260 1.00 86.62 94 PRO A O 1
ATOM 786 N N . TYR A 1 95 ? -3.788 -14.983 -11.163 1.00 86.88 95 TYR A N 1
ATOM 787 C CA . TYR A 1 95 ? -4.938 -14.143 -11.492 1.00 86.88 95 TYR A CA 1
ATOM 788 C C . TYR A 1 95 ? -4.484 -12.764 -11.995 1.00 86.88 95 TYR A C 1
ATOM 790 O O . TYR A 1 95 ? -4.729 -12.423 -13.154 1.00 86.88 95 TYR A O 1
ATOM 798 N N . HIS A 1 96 ? -3.696 -12.036 -11.195 1.00 87.56 96 HIS A N 1
ATOM 799 C CA . HIS A 1 96 ? -3.180 -10.715 -11.581 1.00 87.56 96 HIS A CA 1
ATOM 800 C C . HIS A 1 96 ? -2.187 -10.794 -12.753 1.00 87.56 96 HIS A C 1
ATOM 802 O O . HIS A 1 96 ? -2.104 -9.881 -13.572 1.00 87.56 96 HIS A O 1
ATOM 808 N N . ALA A 1 97 ? -1.447 -11.902 -12.889 1.00 80.25 97 ALA A N 1
ATOM 809 C CA . ALA A 1 97 ? -0.540 -12.110 -14.017 1.00 80.25 97 ALA A CA 1
ATOM 810 C C . ALA A 1 97 ? -1.276 -12.139 -15.366 1.00 80.25 97 ALA A C 1
ATOM 812 O O . ALA A 1 97 ? -0.757 -11.601 -16.339 1.00 80.25 97 ALA A O 1
ATOM 813 N N . LYS A 1 98 ? -2.481 -12.722 -15.420 1.00 72.25 98 LYS A N 1
ATOM 814 C CA . LYS A 1 98 ? -3.316 -12.742 -16.632 1.00 72.25 98 LYS A CA 1
ATOM 815 C C . LYS A 1 98 ? -3.917 -11.369 -16.936 1.00 72.25 98 LYS A C 1
ATOM 817 O O . LYS A 1 98 ? -4.021 -10.995 -18.096 1.00 72.25 98 LYS A O 1
ATOM 822 N N . GLN A 1 99 ? -4.264 -10.598 -15.907 1.00 66.88 99 GLN A N 1
ATOM 823 C CA . GLN A 1 99 ? -4.854 -9.264 -16.065 1.00 66.88 99 GLN A CA 1
ATOM 824 C C . GLN A 1 99 ? -3.868 -8.196 -16.553 1.00 66.88 99 GLN A C 1
ATOM 826 O O . GLN A 1 99 ? -4.295 -7.226 -17.167 1.00 66.88 99 GLN A O 1
ATOM 831 N N . LEU A 1 100 ? -2.560 -8.363 -16.318 1.00 59.31 100 LEU A N 1
ATOM 832 C CA . LEU A 1 100 ? -1.525 -7.469 -16.864 1.00 59.31 100 LEU A CA 1
ATOM 833 C C . LEU A 1 100 ? -1.343 -7.610 -18.388 1.00 59.31 100 LEU A C 1
ATOM 835 O O . LEU A 1 100 ? -0.698 -6.758 -18.998 1.00 59.31 100 LEU A O 1
ATOM 839 N N . TYR A 1 101 ? -1.932 -8.647 -18.994 1.00 45.25 101 TYR A N 1
ATOM 840 C CA . TYR A 1 101 ? -2.005 -8.859 -20.440 1.00 45.25 101 TYR A CA 1
ATOM 841 C C . TYR A 1 101 ? -3.466 -9.023 -20.884 1.00 45.25 101 TYR A C 1
ATOM 843 O O . TYR A 1 101 ? -3.858 -10.107 -21.323 1.00 45.25 101 TYR A O 1
ATOM 851 N N . PRO A 1 102 ? -4.319 -7.997 -20.753 1.00 44.91 102 PRO A N 1
ATOM 852 C CA . PRO A 1 102 ? -5.669 -8.118 -21.250 1.00 44.91 102 PRO A CA 1
ATOM 853 C C . PRO A 1 102 ? -5.639 -7.924 -22.768 1.00 44.91 102 PRO A C 1
ATOM 855 O O . PRO A 1 102 ? -5.136 -6.918 -23.267 1.00 44.91 102 PRO A O 1
ATOM 858 N N . GLU A 1 103 ? -6.270 -8.833 -23.508 1.00 41.84 103 GLU A N 1
ATOM 859 C CA . GLU A 1 103 ? -6.785 -8.566 -24.858 1.00 41.84 103 GLU A CA 1
ATOM 860 C C . GLU A 1 103 ? -7.938 -7.545 -24.822 1.00 41.84 103 GLU A C 1
ATOM 862 O O . GLU A 1 103 ? -9.021 -7.746 -25.367 1.00 41.84 103 GLU A O 1
ATOM 867 N N . ARG A 1 104 ? -7.739 -6.429 -24.125 1.00 42.25 104 ARG A N 1
ATOM 868 C CA . ARG A 1 104 ? -8.635 -5.285 -24.151 1.00 42.25 104 ARG A CA 1
ATOM 869 C C . ARG A 1 104 ? -7.812 -4.109 -24.611 1.00 42.25 104 ARG A C 1
ATOM 871 O O . ARG A 1 104 ? -7.000 -3.558 -23.869 1.00 42.25 104 ARG A O 1
ATOM 878 N N . GLY A 1 105 ? -8.001 -3.807 -25.890 1.00 34.88 105 GLY A N 1
ATOM 879 C CA . GLY A 1 105 ? -7.514 -2.593 -26.501 1.00 34.88 105 GLY A CA 1
ATOM 880 C C . GLY A 1 105 ? -7.878 -1.374 -25.660 1.00 34.88 105 GLY A C 1
ATOM 881 O O . GLY A 1 105 ? -8.903 -1.342 -24.986 1.00 34.88 105 GLY A O 1
ATOM 882 N N . VAL A 1 106 ? -6.964 -0.411 -25.710 1.00 37.78 106 VAL A N 1
ATOM 883 C CA . VAL A 1 106 ? -7.179 1.034 -25.630 1.00 37.78 106 VAL A CA 1
ATOM 884 C C . VAL A 1 106 ? -8.561 1.461 -25.127 1.00 37.78 106 VAL A C 1
ATOM 886 O O . VAL A 1 106 ? -9.538 1.352 -25.863 1.00 37.78 106 VAL A O 1
ATOM 889 N N . GLN A 1 107 ? -8.599 2.126 -23.972 1.00 31.61 107 GLN A N 1
ATOM 890 C CA . GLN A 1 107 ? -9.417 3.331 -23.847 1.00 31.61 107 GLN A CA 1
ATOM 891 C C . GLN A 1 107 ? -8.905 4.265 -22.739 1.00 31.61 107 GLN A C 1
ATOM 893 O O . GLN A 1 107 ? -9.018 3.953 -21.559 1.00 31.61 107 GLN A O 1
ATOM 898 N N . LEU A 1 108 ? -8.381 5.397 -23.236 1.00 35.16 108 LEU A N 1
ATOM 899 C CA . LEU A 1 108 ? -8.117 6.722 -22.647 1.00 35.16 108 LEU A CA 1
ATOM 900 C C . LEU A 1 108 ? -7.098 6.834 -21.502 1.00 35.16 108 LEU A C 1
ATOM 902 O O . LEU A 1 108 ? -7.420 6.510 -20.342 1.00 35.16 108 LEU A O 1
#

Organism: Triatoma infestans (NCBI:txid30076)

InterPro domains:
  IPR040626 Cytosolic carboxypeptidase, N-terminal [PF18027] (7-85)
  IPR050821 Cytosolic carboxypeptidase [PTHR12756] (7-95)

Secondary structure (DSSP, 8-state):
-EEE-SSSEEEEEEEETTEEEEEEPPBTTBTT-------EEES--TT---EEEETT---SS-GGGGT---EE--SS--S-EEPPGGG------HHHHHHTS-S-----

Foldseek 3Di:
DDKDPPWFWDDWDDPDPAEIETEGQADPVGRLAAQDTDIDDDPDDPPDDHHYHPLRHRPPDHVVVVVFADWDDDPVRNDTDGDDPVNDDDDDDPVSVVVVDDPDDDDD

pLDDT: mean 85.45, std 15.13, range [31.61, 97.5]